Protein AF-A0A2M8PMG6-F1 (afdb_monomer_lite)

Sequence (43 aa):
ILDPTAKVTAGYKPVMPTFKGQLNEVEVLQLIAYIKSIGKSGE

Foldseek 3Di:
DQDQPVDDDPPDDSPDDHCNPVDDPVRVVVVVVVVVVVVVPPD

pLDDT: mean 78.09, std 9.52, range [43.53, 89.0]

Structure (mmCIF, N/CA/C/O backbone):
data_AF-A0A2M8PMG6-F1
#
_entry.id   AF-A0A2M8PMG6-F1
#
loop_
_atom_site.group_PDB
_atom_site.id
_atom_site.type_symbol
_atom_site.label_atom_id
_atom_site.label_alt_id
_atom_site.label_comp_id
_atom_site.label_asym_id
_atom_site.label_entity_id
_atom_site.label_seq_id
_atom_site.pdbx_PDB_ins_code
_atom_site.Cartn_x
_atom_site.Cartn_y
_atom_site.Cartn_z
_atom_site.occupancy
_atom_site.B_iso_or_equiv
_atom_site.auth_seq_id
_atom_site.auth_comp_id
_atom_site.auth_asym_id
_atom_site.auth_atom_id
_atom_site.pdbx_PDB_model_num
ATOM 1 N N . ILE A 1 1 ? -0.728 -5.368 0.517 1.00 68.19 1 ILE A N 1
ATOM 2 C CA . ILE A 1 1 ? -1.411 -5.038 -0.760 1.00 68.19 1 ILE A CA 1
ATOM 3 C C . ILE A 1 1 ? -1.491 -6.235 -1.706 1.00 68.19 1 ILE A C 1
ATOM 5 O O . ILE A 1 1 ? -2.562 -6.485 -2.233 1.00 68.19 1 ILE A O 1
ATOM 9 N N . LEU A 1 2 ? -0.410 -7.005 -1.896 1.00 73.12 2 LEU A N 1
ATOM 10 C CA . LEU A 1 2 ? -0.429 -8.194 -2.763 1.00 73.12 2 LEU A CA 1
ATOM 11 C C . LEU A 1 2 ? -1.211 -9.356 -2.134 1.00 73.12 2 LEU A C 1
ATOM 13 O O . LEU A 1 2 ? -2.009 -9.996 -2.808 1.00 73.12 2 LEU A O 1
ATOM 17 N N . ASP A 1 3 ? -1.043 -9.563 -0.830 1.00 78.00 3 ASP A N 1
ATOM 18 C CA . ASP A 1 3 ? -1.899 -10.433 -0.026 1.00 78.00 3 ASP A CA 1
ATOM 19 C C . ASP A 1 3 ? -2.558 -9.593 1.079 1.00 78.0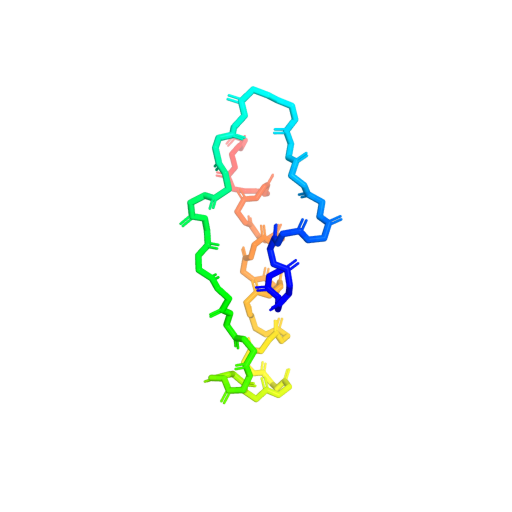0 3 ASP A C 1
ATOM 21 O O . ASP A 1 3 ? -1.925 -9.288 2.095 1.00 78.00 3 ASP A O 1
ATOM 25 N N . PRO A 1 4 ? -3.784 -9.102 0.851 1.00 75.50 4 PRO A N 1
ATOM 26 C CA . PRO A 1 4 ? -4.500 -8.295 1.831 1.00 75.50 4 PRO A CA 1
ATOM 27 C C . PRO A 1 4 ? -5.094 -9.130 2.974 1.00 75.50 4 PRO A C 1
ATOM 29 O O . PRO A 1 4 ? -5.423 -8.576 4.019 1.00 75.50 4 PRO A O 1
ATOM 32 N N . THR A 1 5 ? -5.207 -10.451 2.807 1.00 76.25 5 THR A N 1
ATOM 33 C CA . THR A 1 5 ? -5.746 -11.358 3.831 1.00 76.25 5 THR A CA 1
ATOM 34 C C . THR A 1 5 ? -4.696 -11.818 4.840 1.00 76.25 5 THR A C 1
ATOM 36 O O . THR A 1 5 ? -5.055 -12.224 5.942 1.00 76.25 5 THR A O 1
ATOM 39 N N . ALA A 1 6 ? -3.405 -11.684 4.518 1.00 75.56 6 ALA A N 1
ATOM 40 C CA . ALA A 1 6 ? -2.299 -12.062 5.402 1.00 75.56 6 ALA A CA 1
ATOM 41 C C . ALA A 1 6 ? -2.296 -11.328 6.756 1.00 75.56 6 ALA A C 1
ATOM 43 O O . ALA A 1 6 ? -1.822 -11.868 7.755 1.00 75.56 6 ALA A O 1
ATOM 44 N N . LYS A 1 7 ? -2.800 -10.088 6.802 1.00 74.38 7 LYS A N 1
ATOM 45 C CA . LYS A 1 7 ? -2.954 -9.305 8.036 1.00 74.38 7 LYS A CA 1
ATOM 46 C C . LYS A 1 7 ? -4.228 -8.475 7.966 1.00 74.38 7 LYS A C 1
ATOM 48 O O . LYS A 1 7 ? -4.220 -7.359 7.455 1.00 74.38 7 LYS A O 1
ATOM 53 N N . VAL A 1 8 ? -5.309 -9.023 8.506 1.00 77.25 8 VAL A N 1
ATOM 54 C CA . VAL A 1 8 ? -6.577 -8.306 8.660 1.00 77.25 8 VAL A CA 1
ATOM 55 C C . VAL A 1 8 ? -6.538 -7.522 9.969 1.00 77.25 8 VAL A C 1
ATOM 57 O O . VAL A 1 8 ? -6.274 -8.084 11.032 1.00 77.25 8 VAL A O 1
ATOM 60 N N . THR A 1 9 ? -6.773 -6.216 9.906 1.00 81.19 9 THR A N 1
ATOM 61 C CA . THR A 1 9 ? -6.890 -5.366 11.095 1.00 81.19 9 THR A CA 1
ATOM 62 C C . THR A 1 9 ? -8.149 -5.714 11.887 1.00 81.19 9 THR A C 1
ATOM 64 O O . THR A 1 9 ? -9.228 -5.898 11.322 1.00 81.19 9 THR A O 1
ATOM 67 N N . ALA A 1 10 ? -8.020 -5.785 13.215 1.00 80.62 10 ALA A N 1
ATOM 68 C CA . ALA A 1 10 ? -9.145 -6.056 14.107 1.00 80.62 10 ALA A CA 1
ATOM 69 C C . ALA A 1 10 ? -10.289 -5.053 13.873 1.00 80.62 10 ALA A C 1
ATOM 71 O O . ALA A 1 10 ? -10.056 -3.852 13.745 1.00 80.62 10 ALA A O 1
ATOM 72 N N . GLY A 1 11 ? -11.522 -5.559 13.795 1.00 79.38 11 GLY A N 1
ATOM 73 C CA . GLY A 1 11 ? -12.717 -4.749 13.532 1.00 79.38 11 GLY A CA 1
ATOM 74 C C . GLY A 1 11 ? -13.050 -4.529 12.051 1.00 79.38 11 GLY A C 1
ATOM 75 O O . GLY A 1 11 ? -14.118 -3.997 11.761 1.00 79.38 11 GLY A O 1
ATOM 76 N N . TYR A 1 12 ? -12.209 -4.978 11.112 1.00 78.19 12 TYR A N 1
ATOM 77 C CA . TYR A 1 12 ? -12.469 -4.859 9.674 1.00 78.19 12 TYR A CA 1
ATOM 78 C C . TYR A 1 12 ? -12.786 -6.212 9.033 1.00 78.19 12 TYR A C 1
ATOM 80 O O . TYR A 1 12 ? -12.130 -7.220 9.292 1.00 78.19 12 TYR A O 1
ATOM 88 N N . LYS A 1 13 ? -13.793 -6.234 8.151 1.00 79.19 13 LYS A N 1
ATOM 89 C CA . LYS A 1 13 ? -14.052 -7.390 7.281 1.00 79.19 13 LYS A CA 1
ATOM 90 C C . LYS A 1 13 ? -12.959 -7.459 6.201 1.00 79.19 13 LYS A C 1
ATOM 92 O O . LYS A 1 13 ? -12.579 -6.404 5.687 1.00 79.19 13 LYS A O 1
ATOM 97 N N . PRO A 1 14 ? -12.486 -8.654 5.803 1.00 79.31 14 PRO A N 1
ATOM 98 C CA . PRO A 1 14 ? -11.482 -8.825 4.750 1.00 79.31 14 PRO A CA 1
ATOM 99 C C . PRO A 1 14 ? -12.088 -8.581 3.355 1.00 79.31 14 PRO A C 1
ATOM 101 O O . PRO A 1 14 ? -12.232 -9.492 2.551 1.00 79.31 14 PRO A O 1
ATOM 104 N N . VAL A 1 15 ? -12.495 -7.339 3.087 1.00 81.38 15 VAL A N 1
ATOM 105 C CA . VAL A 1 1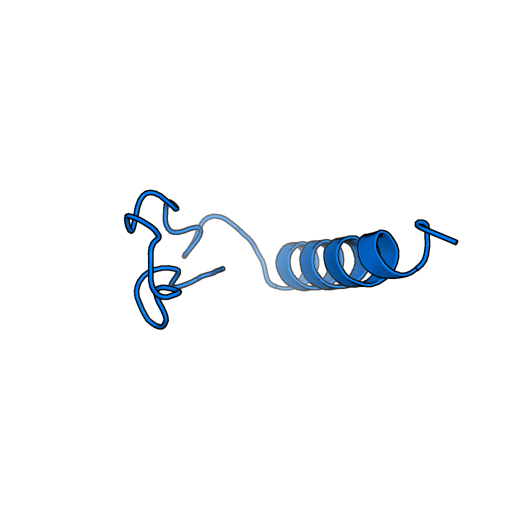5 ? -13.137 -6.908 1.832 1.00 81.38 15 VAL A CA 1
ATOM 106 C C . VAL A 1 15 ? -12.122 -6.451 0.779 1.00 81.38 15 VAL A C 1
ATOM 108 O O . VAL A 1 15 ? -12.474 -6.246 -0.378 1.00 81.38 15 VAL A O 1
ATOM 111 N N . MET A 1 16 ? -10.856 -6.273 1.167 1.00 80.88 16 MET A N 1
ATOM 112 C CA . MET A 1 16 ? -9.818 -5.793 0.261 1.00 80.88 16 MET A CA 1
ATOM 113 C C . MET A 1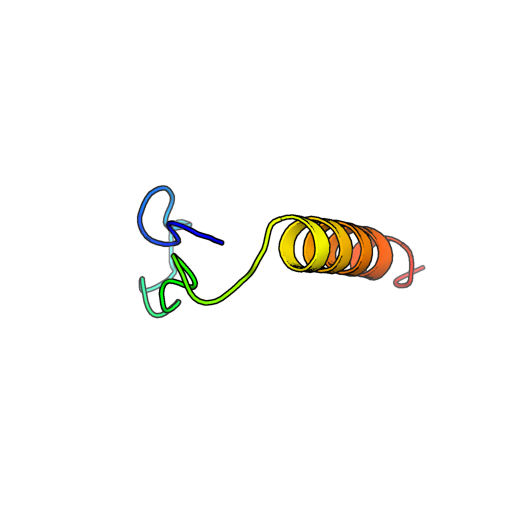 16 ? -9.469 -6.884 -0.771 1.00 80.88 16 MET A C 1
ATOM 115 O O . MET A 1 16 ? -9.040 -7.970 -0.373 1.00 80.88 16 MET A O 1
ATOM 119 N N . PRO A 1 17 ? -9.622 -6.617 -2.081 1.00 75.56 17 PRO A N 1
ATOM 120 C CA . PRO A 1 17 ? -9.251 -7.563 -3.125 1.00 75.56 17 PRO A CA 1
ATOM 121 C C . PRO A 1 17 ? -7.727 -7.694 -3.224 1.00 75.56 17 PRO A C 1
ATOM 123 O O . PRO A 1 17 ? -6.979 -6.765 -2.914 1.00 75.56 17 PRO A O 1
ATOM 126 N N . THR A 1 18 ? -7.254 -8.864 -3.653 1.00 78.50 18 THR A N 1
ATOM 127 C CA . THR A 1 18 ? -5.834 -9.068 -3.960 1.00 78.50 18 THR A CA 1
ATOM 128 C C . THR A 1 18 ? -5.466 -8.377 -5.271 1.00 78.50 18 THR A C 1
ATOM 130 O O . THR A 1 18 ? -6.219 -8.432 -6.239 1.00 78.50 18 THR A O 1
ATOM 133 N N . PHE A 1 19 ? -4.279 -7.770 -5.301 1.00 78.25 19 PHE A N 1
ATOM 134 C CA . PHE A 1 19 ? -3.680 -7.178 -6.504 1.00 78.25 19 PHE A CA 1
ATOM 135 C C . PHE A 1 19 ? -2.534 -8.037 -7.070 1.00 78.25 19 PHE A C 1
ATOM 137 O O . PHE A 1 19 ? -1.720 -7.574 -7.872 1.00 78.25 19 PHE A O 1
ATOM 144 N N . LYS A 1 20 ? -2.411 -9.295 -6.621 1.00 72.06 20 LYS A N 1
ATOM 145 C CA . LYS A 1 20 ? -1.339 -10.206 -7.041 1.00 72.06 20 LYS A CA 1
ATOM 146 C C . LYS A 1 20 ? -1.441 -10.489 -8.545 1.00 72.06 20 LYS A C 1
ATOM 148 O O . LYS A 1 20 ? -2.466 -10.963 -9.018 1.00 72.06 20 LYS A O 1
ATOM 153 N N . GLY A 1 21 ? -0.362 -10.213 -9.280 1.00 77.88 21 GLY A N 1
ATOM 154 C CA . GLY A 1 21 ? -0.290 -10.420 -10.732 1.00 77.88 21 GLY A CA 1
ATOM 155 C C . GLY A 1 21 ? -0.941 -9.322 -11.583 1.00 77.88 21 GLY A C 1
ATOM 156 O O . GLY A 1 21 ? -0.913 -9.430 -12.802 1.00 77.88 21 GLY A O 1
ATOM 157 N N . GLN A 1 22 ? -1.502 -8.276 -10.965 1.00 78.44 22 GLN A N 1
ATOM 158 C CA . GLN A 1 22 ? -2.071 -7.120 -11.674 1.00 78.44 22 GLN A CA 1
ATOM 159 C C . GLN A 1 22 ? -1.104 -5.936 -11.765 1.00 78.44 22 GLN A C 1
ATOM 161 O O . GLN A 1 22 ? -1.298 -5.067 -12.605 1.00 78.44 22 GLN A O 1
ATOM 166 N N . LEU A 1 23 ? -0.087 -5.903 -10.901 1.00 80.38 23 LEU A N 1
ATOM 167 C CA . LEU A 1 23 ? 0.895 -4.825 -10.820 1.00 80.38 23 LEU A CA 1
ATOM 168 C C . LEU A 1 23 ? 2.297 -5.378 -11.070 1.00 80.38 23 LEU A C 1
ATOM 170 O O . LEU A 1 23 ? 2.662 -6.422 -10.517 1.00 80.38 23 LEU A O 1
ATOM 174 N N . ASN A 1 24 ? 3.085 -4.660 -11.865 1.00 83.25 24 ASN A N 1
ATOM 175 C CA . ASN A 1 24 ? 4.518 -4.905 -12.001 1.00 83.25 24 ASN A CA 1
ATOM 176 C C . ASN A 1 24 ? 5.306 -4.260 -10.839 1.00 83.25 24 ASN A C 1
ATOM 178 O O . ASN A 1 24 ? 4.773 -3.467 -10.060 1.00 83.25 24 ASN A O 1
ATOM 182 N N . GLU A 1 25 ? 6.589 -4.606 -10.687 1.00 82.50 25 GLU A N 1
ATOM 183 C CA . GLU A 1 25 ? 7.404 -4.133 -9.552 1.00 82.50 25 GLU A CA 1
ATOM 184 C C . GLU A 1 25 ? 7.523 -2.602 -9.483 1.00 82.50 25 GLU A C 1
ATOM 186 O O . GLU A 1 25 ? 7.506 -2.024 -8.395 1.00 82.50 25 GLU A O 1
ATOM 191 N N . VAL A 1 26 ? 7.589 -1.933 -10.637 1.00 86.12 26 VAL A N 1
ATOM 192 C CA . VAL A 1 26 ? 7.705 -0.4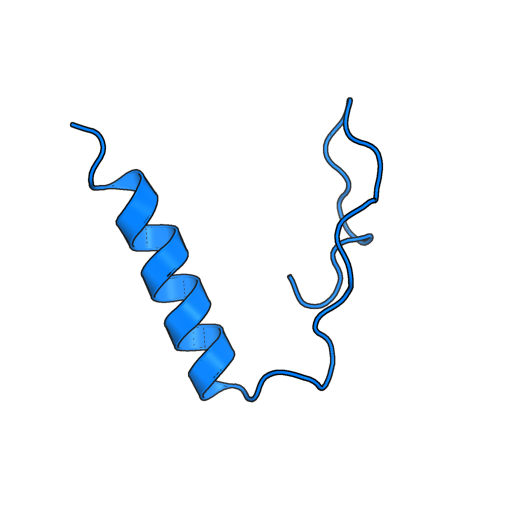71 -10.719 1.00 86.12 26 VAL A CA 1
ATOM 193 C C . VAL A 1 26 ? 6.424 0.202 -10.227 1.00 86.12 26 VAL A C 1
ATOM 195 O O . VAL A 1 26 ? 6.482 1.143 -9.436 1.00 86.12 26 VAL A O 1
ATOM 198 N N . GLU A 1 27 ? 5.264 -0.309 -10.632 1.00 84.88 27 GLU A N 1
ATOM 199 C CA . GLU A 1 27 ? 3.957 0.186 -10.192 1.00 84.88 27 GLU A CA 1
ATOM 200 C C . GLU A 1 27 ? 3.756 -0.015 -8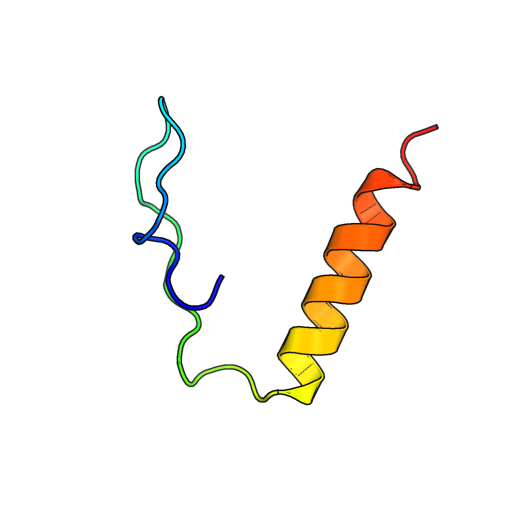.687 1.00 84.88 27 GLU A C 1
ATOM 202 O O . GLU A 1 27 ? 3.258 0.878 -8.000 1.00 84.88 27 GLU A O 1
ATOM 207 N N . VAL A 1 28 ? 4.210 -1.147 -8.138 1.00 86.06 28 VAL A N 1
ATOM 208 C CA . VAL A 1 28 ? 4.183 -1.396 -6.688 1.00 86.06 28 VAL A CA 1
ATOM 209 C C . VAL A 1 28 ? 5.023 -0.359 -5.937 1.00 86.06 28 VAL A C 1
ATOM 211 O O . VAL A 1 28 ? 4.569 0.174 -4.921 1.00 86.06 28 VAL A O 1
ATOM 214 N N . LEU A 1 29 ? 6.219 -0.029 -6.432 1.00 87.62 29 LEU A N 1
ATOM 215 C CA . LEU A 1 29 ? 7.078 0.994 -5.827 1.00 87.62 29 LEU A CA 1
ATOM 216 C C . LEU A 1 29 ? 6.439 2.388 -5.868 1.00 87.62 29 LEU A C 1
ATOM 218 O O . LEU A 1 29 ? 6.487 3.108 -4.867 1.00 87.62 29 LEU A O 1
ATOM 222 N N . GLN A 1 30 ? 5.799 2.752 -6.980 1.00 88.38 30 GLN A N 1
ATOM 223 C CA . GLN A 1 30 ? 5.059 4.012 -7.104 1.00 88.38 30 GLN A CA 1
ATOM 224 C C . GLN A 1 30 ? 3.884 4.080 -6.121 1.00 88.38 30 GLN A C 1
ATOM 226 O O . GLN A 1 30 ? 3.702 5.093 -5.446 1.00 88.38 30 GLN A O 1
ATOM 231 N N . LEU A 1 31 ? 3.132 2.986 -5.969 1.00 86.00 31 LEU A N 1
ATOM 232 C CA . LEU A 1 31 ? 2.015 2.910 -5.028 1.00 86.00 31 LEU A CA 1
ATOM 233 C C . LEU A 1 31 ? 2.488 3.050 -3.574 1.00 86.00 31 LEU A C 1
ATOM 235 O O . LEU A 1 31 ? 1.870 3.758 -2.781 1.00 86.00 31 LEU A O 1
ATOM 239 N N . ILE A 1 32 ? 3.619 2.427 -3.227 1.00 86.19 32 ILE A N 1
ATOM 240 C CA . ILE A 1 32 ? 4.248 2.578 -1.907 1.00 86.19 32 ILE A CA 1
ATOM 241 C C . ILE A 1 32 ? 4.663 4.033 -1.667 1.00 86.19 32 ILE A C 1
ATOM 243 O O . ILE A 1 32 ? 4.422 4.561 -0.580 1.00 86.19 32 ILE A O 1
ATOM 247 N N . ALA A 1 33 ? 5.284 4.684 -2.655 1.00 89.00 33 ALA A N 1
ATOM 248 C CA . ALA A 1 33 ? 5.686 6.084 -2.553 1.00 89.00 33 ALA A CA 1
ATOM 249 C C . ALA A 1 33 ? 4.478 7.012 -2.338 1.00 89.00 33 ALA A C 1
ATOM 251 O O . ALA A 1 33 ? 4.519 7.861 -1.449 1.00 89.00 33 ALA A O 1
ATOM 252 N N . TYR A 1 34 ? 3.387 6.791 -3.072 1.00 88.69 34 TYR A N 1
ATOM 253 C CA . TYR A 1 34 ? 2.146 7.552 -2.929 1.00 88.69 34 TYR A CA 1
ATOM 254 C C . TYR A 1 34 ? 1.483 7.361 -1.555 1.00 88.69 34 TYR A C 1
ATOM 256 O O . TYR A 1 34 ? 1.132 8.330 -0.882 1.00 88.69 34 TYR A O 1
ATOM 264 N N . ILE A 1 35 ? 1.373 6.118 -1.074 1.00 86.56 35 ILE A N 1
ATOM 265 C CA . ILE A 1 35 ? 0.823 5.837 0.263 1.00 86.56 35 ILE A CA 1
ATOM 266 C C . ILE A 1 35 ? 1.659 6.530 1.350 1.00 86.56 35 ILE A C 1
ATOM 268 O O . ILE A 1 35 ? 1.104 7.097 2.291 1.00 86.56 35 ILE A O 1
ATOM 272 N N . LYS A 1 36 ? 2.992 6.543 1.206 1.00 84.06 36 LYS A N 1
ATOM 273 C CA . LYS A 1 36 ? 3.892 7.252 2.128 1.00 84.06 36 LYS A CA 1
ATOM 274 C C . LYS A 1 36 ? 3.724 8.773 2.084 1.00 84.06 36 LYS A C 1
ATOM 276 O O . LYS A 1 36 ? 3.895 9.406 3.123 1.00 84.06 36 LYS A O 1
ATOM 281 N N . SER A 1 37 ? 3.401 9.371 0.934 1.00 88.94 37 SER A N 1
ATOM 282 C CA . SER A 1 37 ? 3.189 10.822 0.844 1.00 88.94 37 SER A CA 1
ATOM 283 C C . SER A 1 37 ? 1.870 11.275 1.466 1.00 88.94 37 SER A C 1
ATOM 285 O O . SER A 1 37 ? 1.828 12.363 2.028 1.00 88.94 37 SER A O 1
ATOM 287 N N . ILE A 1 38 ? 0.818 10.445 1.438 1.00 85.44 38 ILE A N 1
ATOM 288 C CA . ILE A 1 38 ? -0.499 10.797 2.005 1.00 85.44 38 ILE A CA 1
ATOM 289 C C . ILE A 1 38 ? -0.406 11.125 3.505 1.00 85.44 38 ILE A C 1
AT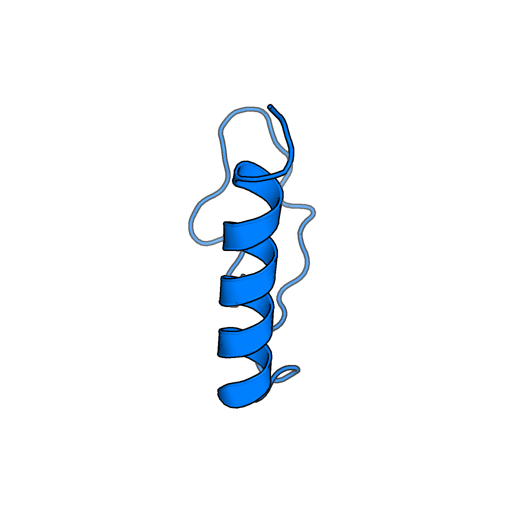OM 291 O O . ILE A 1 38 ? -1.017 12.086 3.959 1.00 85.44 38 ILE A O 1
ATOM 295 N N . GLY A 1 39 ? 0.410 10.394 4.271 1.00 69.56 39 GLY A N 1
ATOM 296 C CA . GLY A 1 39 ? 0.617 10.665 5.702 1.00 69.56 39 GLY A CA 1
ATOM 297 C C . GLY A 1 39 ? 1.426 11.931 6.011 1.00 69.56 39 GLY A C 1
ATOM 298 O O . GLY A 1 39 ? 1.547 12.293 7.175 1.00 69.56 39 GLY A O 1
ATOM 299 N N . LYS A 1 40 ? 1.994 12.590 4.992 1.00 61.41 40 LYS A N 1
ATOM 300 C CA . LYS A 1 40 ? 2.825 13.797 5.123 1.00 61.41 40 LYS A CA 1
ATOM 301 C C . LYS A 1 40 ? 2.107 15.076 4.671 1.00 61.41 40 LYS A C 1
ATOM 303 O O . LYS A 1 40 ? 2.645 16.159 4.845 1.00 61.41 40 LYS A O 1
ATOM 308 N N . SER A 1 41 ? 0.920 14.949 4.077 1.00 53.81 41 SER A N 1
ATOM 309 C CA . SER A 1 41 ? 0.105 16.066 3.571 1.00 53.81 41 SER A CA 1
ATOM 310 C C . SER A 1 41 ? -1.079 16.418 4.483 1.00 53.81 41 SER A C 1
ATOM 312 O O . SER A 1 41 ? -1.995 17.104 4.045 1.00 53.81 41 SER A O 1
ATOM 314 N N . GLY A 1 42 ? -1.080 15.924 5.723 1.00 56.53 42 GLY A N 1
ATOM 315 C CA . GLY A 1 42 ? -2.102 16.198 6.736 1.00 56.53 42 GLY A CA 1
ATOM 316 C C . GLY A 1 42 ? -1.544 16.939 7.951 1.00 56.53 42 GLY A C 1
ATOM 317 O O . GLY A 1 42 ? -1.798 16.501 9.070 1.00 56.53 42 GLY A O 1
ATOM 318 N N . GLU A 1 43 ? -0.760 17.996 7.722 1.00 43.53 43 GLU A N 1
ATOM 319 C CA . GLU A 1 43 ? -0.378 18.999 8.733 1.00 43.53 43 GLU A CA 1
ATOM 320 C C . GLU A 1 43 ? -1.119 20.312 8.458 1.00 43.53 43 GLU A C 1
ATOM 322 O O . GLU A 1 43 ? -1.206 20.686 7.263 1.00 43.53 43 GLU A O 1
#

Secondary structure (DSSP, 8-state):
--SSSSSPPTT--S-PPP-TTTS-HHHHHHHHHHHHHHTTS--

Radius of gyration: 12.58 Å; chains: 1; bounding box: 22×31×26 Å